Protein AF-A0A937PZH9-F1 (afdb_monomer_lite)

pLDDT: mean 89.89, std 12.6, range [55.0, 98.44]

Foldseek 3Di:
DQDDPPHHDDDQDPQLQVQLVVCCVVLVDDSVVSSLVSVCQVVVPQEDEDCDPSCCPDPRHHYDHPVVPDDPPPDPDDDD

Structure (mmCIF, N/CA/C/O backbone):
data_AF-A0A937PZH9-F1
#
_entry.id   AF-A0A937PZH9-F1
#
loop_
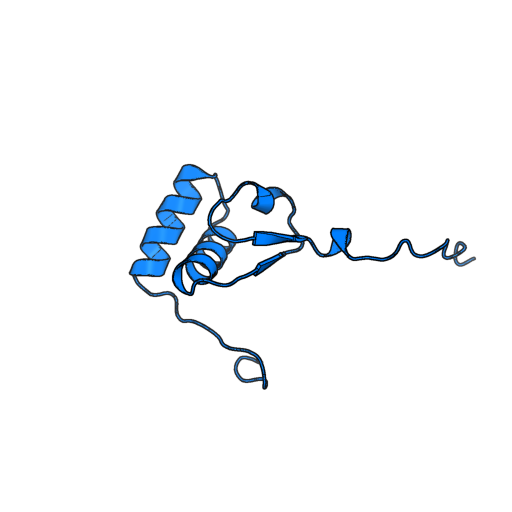_atom_site.group_PDB
_atom_site.id
_atom_site.type_symbol
_atom_site.label_atom_id
_atom_site.label_alt_id
_atom_site.label_comp_id
_atom_site.label_asym_id
_atom_site.label_entity_id
_atom_site.label_seq_id
_atom_site.pdbx_PDB_ins_code
_atom_site.Cartn_x
_atom_site.Cartn_y
_atom_site.Cartn_z
_atom_site.occupancy
_atom_site.B_iso_or_equiv
_atom_site.auth_seq_id
_atom_site.auth_comp_id
_atom_site.auth_asym_id
_atom_site.auth_atom_id
_atom_site.pdbx_PDB_model_num
ATOM 1 N N . MET A 1 1 ? 14.474 -11.843 12.431 1.00 59.09 1 MET A N 1
ATOM 2 C CA . MET A 1 1 ? 13.204 -11.093 12.289 1.00 59.09 1 MET A CA 1
ATOM 3 C C . MET A 1 1 ? 12.608 -11.176 10.887 1.00 59.09 1 MET A C 1
ATOM 5 O O . MET A 1 1 ? 11.404 -11.321 10.804 1.00 59.09 1 MET A O 1
ATOM 9 N N . LEU A 1 2 ? 13.392 -11.142 9.802 1.00 64.88 2 LEU A N 1
ATOM 10 C CA . LEU A 1 2 ? 12.848 -11.184 8.428 1.00 64.88 2 LEU A CA 1
ATOM 11 C C . LEU A 1 2 ? 12.430 -12.587 7.933 1.00 64.88 2 LEU A C 1
ATOM 13 O O . LEU A 1 2 ? 11.863 -12.707 6.857 1.00 64.88 2 LEU A O 1
ATOM 17 N N . SER A 1 3 ? 12.695 -13.642 8.709 1.00 74.75 3 SER A N 1
ATOM 18 C CA . SER A 1 3 ? 12.455 -15.047 8.321 1.00 74.75 3 SER A CA 1
ATOM 19 C C . SER A 1 3 ? 11.612 -15.809 9.349 1.00 74.75 3 SER A C 1
ATOM 21 O O . SER A 1 3 ? 11.744 -17.021 9.496 1.00 74.75 3 SER A O 1
ATOM 23 N N . SER A 1 4 ? 10.800 -15.097 10.136 1.00 89.81 4 SER A N 1
ATOM 24 C CA . SER A 1 4 ? 9.862 -15.736 11.061 1.00 89.81 4 SER A CA 1
ATOM 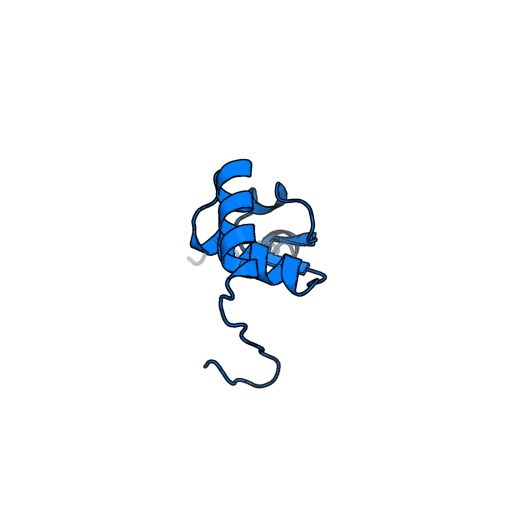25 C C . SER A 1 4 ? 8.795 -16.506 10.288 1.00 89.81 4 SER A C 1
ATOM 27 O O . SER A 1 4 ? 8.336 -16.057 9.239 1.00 89.81 4 SER A O 1
ATOM 29 N N . ASN A 1 5 ? 8.370 -17.645 10.829 1.00 90.12 5 ASN A N 1
ATOM 30 C CA . ASN A 1 5 ? 7.353 -18.465 10.185 1.00 90.12 5 ASN A CA 1
ATOM 31 C C . ASN A 1 5 ? 6.036 -17.679 10.029 1.00 90.12 5 ASN A C 1
ATOM 33 O O . ASN A 1 5 ? 5.625 -16.979 10.953 1.00 90.12 5 ASN A O 1
ATOM 37 N N . GLY A 1 6 ? 5.397 -17.776 8.861 1.00 90.00 6 GLY A N 1
ATOM 38 C CA . GLY A 1 6 ? 4.178 -17.020 8.540 1.00 90.00 6 GLY A CA 1
ATOM 39 C C . GLY A 1 6 ? 4.394 -15.567 8.091 1.00 90.00 6 GLY A C 1
ATOM 40 O O . GLY A 1 6 ? 3.413 -14.872 7.844 1.00 90.00 6 GLY A O 1
ATOM 41 N N . LEU A 1 7 ? 5.644 -15.106 7.947 1.00 91.19 7 LEU A N 1
ATOM 42 C CA . LEU A 1 7 ? 5.972 -13.798 7.376 1.00 91.19 7 LEU A CA 1
ATOM 43 C C . LEU A 1 7 ? 6.703 -13.966 6.040 1.00 91.19 7 LEU A C 1
ATOM 45 O O . LEU A 1 7 ? 7.655 -14.737 5.939 1.00 91.19 7 LEU A O 1
ATOM 49 N N . VAL A 1 8 ? 6.286 -13.204 5.030 1.00 91.25 8 VAL A N 1
ATOM 50 C CA . VAL A 1 8 ? 6.972 -13.113 3.736 1.00 91.25 8 VAL A CA 1
ATOM 51 C C . VAL A 1 8 ? 7.358 -11.663 3.495 1.00 91.25 8 VAL A C 1
ATOM 53 O O . VAL A 1 8 ? 6.534 -10.760 3.638 1.00 91.25 8 VAL A O 1
ATOM 56 N N . THR A 1 9 ? 8.612 -11.443 3.119 1.00 92.56 9 THR A N 1
ATOM 57 C CA . THR A 1 9 ? 9.124 -10.133 2.720 1.00 92.56 9 THR A CA 1
ATOM 58 C C . THR A 1 9 ? 9.282 -10.085 1.210 1.00 92.56 9 THR A C 1
ATOM 60 O O . THR A 1 9 ? 9.764 -11.042 0.606 1.00 92.56 9 THR A O 1
ATOM 63 N N . TYR A 1 10 ? 8.911 -8.959 0.609 1.00 93.12 10 TYR A N 1
ATOM 64 C CA . TYR A 1 10 ? 9.064 -8.728 -0.822 1.00 93.12 10 TYR A CA 1
ATOM 65 C C . TYR A 1 10 ? 10.103 -7.641 -1.069 1.00 93.12 10 TYR A C 1
ATOM 67 O O . TYR A 1 10 ? 10.069 -6.588 -0.430 1.00 93.12 10 TYR A O 1
ATOM 75 N N . GLU A 1 11 ? 10.996 -7.900 -2.018 1.00 94.44 11 GLU A N 1
ATOM 76 C CA . GLU A 1 11 ? 11.939 -6.906 -2.523 1.00 94.44 11 GLU A CA 1
ATOM 77 C C . GLU A 1 11 ? 11.212 -5.788 -3.276 1.00 94.44 11 GLU A C 1
ATOM 79 O O . GLU A 1 11 ? 10.176 -6.000 -3.916 1.00 94.44 11 GLU A O 1
ATOM 84 N N . ILE A 1 12 ? 11.783 -4.586 -3.246 1.00 96.50 12 ILE A N 1
ATOM 85 C CA . ILE A 1 12 ? 11.242 -3.442 -3.981 1.00 96.50 12 ILE A CA 1
ATOM 86 C C . ILE A 1 12 ? 11.702 -3.543 -5.438 1.00 96.50 12 ILE A C 1
ATOM 88 O O . ILE A 1 12 ? 12.768 -3.063 -5.817 1.00 96.50 12 ILE A O 1
ATOM 92 N N . SER A 1 13 ? 10.884 -4.178 -6.275 1.00 98.06 13 SER A N 1
ATOM 93 C CA . SER A 1 13 ? 11.143 -4.272 -7.713 1.00 98.06 13 SER A CA 1
ATOM 94 C C . SER A 1 13 ? 10.959 -2.926 -8.430 1.00 98.06 13 SER A C 1
ATOM 96 O O . SER A 1 13 ? 10.363 -1.979 -7.903 1.00 98.06 13 SER A O 1
ATOM 98 N N . HIS A 1 14 ? 11.417 -2.846 -9.684 1.00 98.31 14 HIS A N 1
ATOM 99 C CA . HIS A 1 14 ? 11.172 -1.679 -10.537 1.00 98.31 14 HIS A CA 1
ATOM 100 C C . HIS A 1 14 ? 9.669 -1.398 -10.705 1.00 98.31 14 HIS A C 1
ATOM 102 O O . HIS A 1 14 ? 9.233 -0.262 -10.538 1.00 98.31 14 HIS A O 1
ATOM 108 N N . ALA A 1 15 ? 8.861 -2.440 -10.927 1.00 98.06 15 ALA A N 1
ATOM 109 C CA . ALA A 1 15 ? 7.409 -2.312 -11.062 1.00 98.06 15 ALA A CA 1
ATOM 110 C C . ALA A 1 15 ? 6.738 -1.803 -9.772 1.00 98.06 15 ALA A C 1
ATOM 112 O O . ALA A 1 15 ? 5.806 -0.998 -9.828 1.00 98.06 15 ALA A O 1
ATOM 113 N N . ILE A 1 16 ? 7.219 -2.238 -8.599 1.00 98.31 16 ILE A N 1
ATOM 114 C CA . ILE A 1 16 ? 6.750 -1.716 -7.306 1.00 98.31 16 ILE A CA 1
ATOM 115 C C . ILE A 1 16 ? 7.151 -0.245 -7.160 1.00 98.31 16 ILE A C 1
ATOM 117 O O . ILE A 1 16 ? 6.325 0.572 -6.760 1.00 98.31 16 ILE A O 1
ATOM 121 N N . SER A 1 17 ? 8.382 0.107 -7.532 1.00 98.31 17 SER A N 1
ATOM 122 C CA . SER A 1 17 ? 8.907 1.476 -7.448 1.00 98.31 17 SER A CA 1
ATOM 123 C C . SER A 1 17 ? 8.118 2.452 -8.323 1.00 98.31 17 SER A C 1
ATOM 125 O O . SER A 1 17 ? 7.715 3.519 -7.859 1.00 98.31 17 SER A O 1
ATOM 127 N N . GLU A 1 18 ? 7.838 2.073 -9.570 1.00 98.44 18 GLU A N 1
ATOM 128 C CA . GLU A 1 18 ? 7.032 2.866 -10.499 1.00 98.44 18 GLU A CA 1
ATOM 129 C C . GLU A 1 18 ? 5.608 3.065 -9.961 1.00 98.44 18 GLU A C 1
ATOM 131 O O . GLU A 1 18 ? 5.104 4.189 -9.876 1.00 98.44 18 GLU A O 1
ATOM 136 N N . ARG A 1 19 ? 4.969 1.983 -9.502 1.00 97.06 19 ARG A N 1
ATOM 137 C CA . ARG A 1 19 ? 3.617 2.053 -8.939 1.00 97.06 19 ARG A CA 1
ATOM 138 C C . ARG A 1 19 ? 3.567 2.878 -7.652 1.00 97.06 19 ARG A C 1
ATOM 140 O O . ARG A 1 19 ? 2.611 3.627 -7.453 1.00 97.06 19 ARG A O 1
ATOM 147 N N . ALA A 1 20 ? 4.596 2.799 -6.811 1.00 98.19 20 ALA A N 1
ATOM 148 C CA . ALA A 1 20 ? 4.729 3.625 -5.616 1.00 98.19 20 ALA A CA 1
ATOM 149 C C . ALA A 1 20 ? 4.839 5.112 -5.977 1.00 98.19 20 ALA A C 1
ATOM 151 O O . ALA A 1 20 ? 4.148 5.938 -5.380 1.00 98.19 20 ALA A O 1
ATOM 152 N N . ALA A 1 21 ? 5.637 5.462 -6.990 1.00 98.25 21 ALA A N 1
ATOM 153 C CA . ALA A 1 21 ? 5.752 6.838 -7.469 1.00 98.25 21 ALA A CA 1
ATOM 154 C C . ALA A 1 21 ? 4.397 7.391 -7.949 1.00 98.25 21 ALA A C 1
ATOM 156 O O . ALA A 1 21 ? 4.016 8.500 -7.566 1.00 98.25 21 ALA A O 1
ATOM 157 N N . LEU A 1 22 ? 3.627 6.595 -8.702 1.00 97.25 22 LEU A N 1
ATOM 158 C CA . LEU A 1 22 ? 2.281 6.963 -9.157 1.00 97.25 22 LEU A CA 1
ATOM 159 C C . LEU A 1 22 ? 1.301 7.152 -7.990 1.00 97.25 22 LEU A C 1
ATOM 161 O O . LEU A 1 22 ? 0.584 8.153 -7.940 1.00 97.25 22 LEU A O 1
ATOM 165 N N . LEU A 1 23 ? 1.276 6.221 -7.029 1.00 96.38 23 LEU A N 1
ATOM 166 C CA . LEU A 1 23 ? 0.425 6.325 -5.837 1.00 96.38 23 LEU A CA 1
ATOM 167 C C . LEU A 1 23 ? 0.777 7.560 -5.004 1.00 96.38 23 LEU A C 1
ATOM 169 O O . LEU A 1 23 ? -0.119 8.293 -4.579 1.00 96.38 23 LEU A O 1
ATOM 173 N N . ARG A 1 24 ? 2.073 7.821 -4.814 1.00 97.12 24 ARG A N 1
ATOM 174 C CA . ARG A 1 24 ? 2.578 9.003 -4.116 1.00 97.12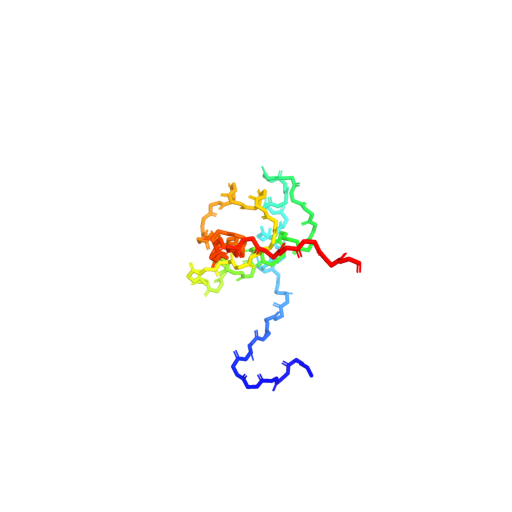 24 ARG A CA 1
ATOM 175 C C . ARG A 1 24 ? 2.134 10.290 -4.800 1.00 97.12 24 ARG A C 1
ATOM 177 O O . ARG A 1 24 ? 1.587 11.155 -4.124 1.00 97.12 24 ARG A O 1
ATOM 184 N N . ALA A 1 25 ? 2.325 10.402 -6.114 1.00 97.50 25 ALA A N 1
ATOM 185 C CA . ALA A 1 25 ? 1.929 11.582 -6.880 1.00 97.50 25 ALA A CA 1
ATOM 186 C C . ALA A 1 25 ? 0.410 11.813 -6.838 1.00 97.50 25 ALA A C 1
ATOM 188 O O . ALA A 1 25 ? -0.041 12.935 -6.628 1.00 97.50 25 ALA A O 1
ATOM 189 N N . LYS A 1 26 ? -0.383 10.745 -6.979 1.00 95.75 26 LYS A N 1
ATOM 190 C CA . LYS A 1 26 ? -1.848 10.825 -7.023 1.00 95.75 26 LYS A CA 1
ATOM 191 C C . LYS A 1 26 ? -2.488 11.139 -5.670 1.00 95.75 26 LYS A C 1
ATOM 193 O O . LYS A 1 26 ? -3.506 11.821 -5.623 1.00 95.75 26 LYS A O 1
ATOM 198 N N . HIS A 1 27 ? -1.943 10.598 -4.581 1.00 94.50 27 HIS A N 1
ATOM 199 C CA . HIS A 1 27 ? -2.586 10.637 -3.262 1.00 94.50 27 HIS A CA 1
ATOM 200 C C . HIS A 1 27 ? -1.813 11.445 -2.208 1.00 94.50 27 HIS A C 1
ATOM 202 O O . HIS A 1 27 ? -2.288 11.550 -1.072 1.00 94.50 27 HIS A O 1
ATOM 208 N N . GLY A 1 28 ? -0.651 12.006 -2.560 1.00 95.12 28 GLY A N 1
ATOM 209 C CA . GLY A 1 28 ? 0.202 12.771 -1.647 1.00 95.12 28 GLY A CA 1
ATOM 210 C C . GLY A 1 28 ? 0.761 11.928 -0.498 1.00 95.12 28 GLY A C 1
ATOM 211 O O . GLY A 1 28 ? 0.851 12.410 0.626 1.00 95.12 28 GLY A O 1
ATOM 212 N N . LEU A 1 29 ? 1.050 10.646 -0.746 1.00 96.12 29 LEU A N 1
ATOM 213 C CA . LEU A 1 29 ? 1.523 9.716 0.288 1.00 96.12 29 LEU A CA 1
ATOM 214 C C . LEU A 1 29 ? 2.988 9.977 0.657 1.00 96.12 29 LEU A C 1
ATOM 216 O O . LEU A 1 29 ? 3.778 10.452 -0.163 1.00 96.12 29 LEU A O 1
ATOM 220 N N . LYS A 1 30 ? 3.392 9.589 1.869 1.00 96.56 30 LYS A N 1
ATOM 221 C CA . LYS A 1 30 ? 4.820 9.478 2.186 1.00 96.56 30 LYS A CA 1
ATOM 222 C C . LYS A 1 30 ? 5.418 8.312 1.395 1.00 96.56 30 LYS A C 1
ATOM 224 O O . LYS A 1 30 ? 4.726 7.357 1.046 1.00 96.56 30 LYS A O 1
ATOM 229 N N . THR A 1 31 ? 6.713 8.393 1.095 1.00 96.88 31 THR A N 1
ATOM 230 C CA . THR A 1 31 ? 7.406 7.380 0.281 1.00 96.88 31 THR A CA 1
ATOM 231 C C . THR A 1 31 ? 7.272 5.957 0.847 1.00 96.88 31 THR A C 1
ATOM 233 O O . THR A 1 31 ? 6.940 5.072 0.060 1.00 96.88 31 THR A O 1
ATOM 236 N N . PRO A 1 32 ? 7.439 5.707 2.165 1.00 96.50 32 PRO A N 1
ATOM 237 C CA . PRO A 1 32 ? 7.269 4.362 2.722 1.00 96.50 32 PRO A CA 1
ATOM 238 C C . PRO A 1 32 ? 5.856 3.796 2.522 1.00 96.50 32 PRO A C 1
ATOM 240 O O . PRO A 1 32 ? 5.723 2.673 2.040 1.00 96.50 32 PRO A O 1
ATOM 243 N N . ASP A 1 33 ? 4.810 4.585 2.793 1.00 96.75 33 ASP A N 1
ATOM 244 C CA . ASP A 1 33 ? 3.412 4.148 2.636 1.00 96.75 33 ASP A CA 1
ATOM 245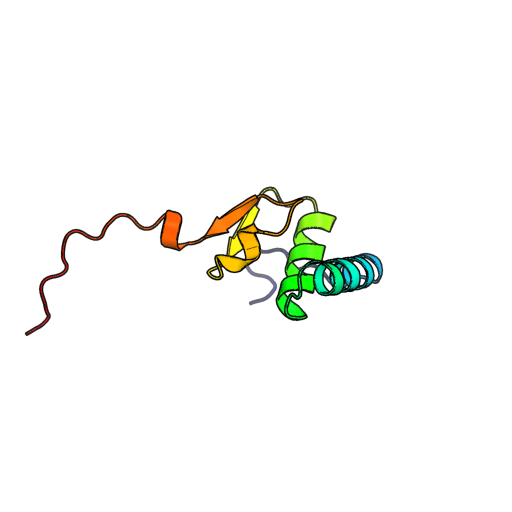 C C . ASP A 1 33 ? 3.092 3.824 1.175 1.00 96.75 33 ASP A C 1
ATOM 247 O O . ASP A 1 33 ? 2.431 2.831 0.870 1.00 96.75 33 ASP A O 1
ATOM 251 N N . ALA A 1 34 ? 3.596 4.646 0.250 1.00 97.69 34 ALA A N 1
ATOM 252 C CA . ALA A 1 34 ? 3.418 4.428 -1.178 1.00 97.69 34 ALA A CA 1
ATOM 253 C C . ALA A 1 34 ? 4.077 3.124 -1.649 1.00 97.69 34 ALA A C 1
ATOM 255 O O . ALA A 1 34 ? 3.478 2.403 -2.446 1.00 97.69 34 ALA A O 1
ATOM 256 N N . ILE A 1 35 ? 5.276 2.806 -1.144 1.00 98.19 35 ILE A N 1
ATOM 257 C CA . ILE A 1 35 ? 5.968 1.542 -1.433 1.00 98.19 35 ILE A CA 1
ATOM 258 C C . ILE A 1 35 ? 5.172 0.367 -0.868 1.00 98.19 35 ILE A C 1
ATOM 260 O O . ILE A 1 35 ? 4.877 -0.568 -1.605 1.00 98.19 35 ILE A O 1
ATOM 264 N N . GLN A 1 36 ? 4.759 0.422 0.400 1.00 96.88 36 GLN A N 1
ATOM 265 C CA . GLN A 1 36 ? 4.010 -0.669 1.029 1.00 96.88 36 GLN A CA 1
ATOM 266 C C . GLN A 1 36 ? 2.665 -0.932 0.330 1.00 96.88 36 GLN A C 1
ATOM 268 O O . GLN A 1 36 ? 2.321 -2.085 0.067 1.00 96.88 36 GLN A O 1
ATOM 273 N N . LEU A 1 37 ? 1.928 0.119 -0.044 1.00 97.44 37 LEU A N 1
ATOM 274 C CA . LEU A 1 37 ? 0.682 -0.003 -0.810 1.00 97.44 37 LEU A CA 1
ATOM 275 C C . LEU A 1 37 ? 0.921 -0.503 -2.240 1.00 97.44 37 LEU A C 1
ATOM 277 O O . LEU A 1 37 ? 0.132 -1.295 -2.762 1.00 97.44 37 LEU A O 1
ATOM 281 N N . ALA A 1 38 ? 2.006 -0.075 -2.890 1.00 97.62 38 ALA A N 1
ATOM 282 C CA . ALA A 1 38 ? 2.386 -0.602 -4.195 1.00 97.62 38 ALA A CA 1
ATOM 283 C C . ALA A 1 38 ? 2.696 -2.100 -4.116 1.00 97.62 38 ALA A C 1
ATOM 285 O O . ALA A 1 38 ? 2.167 -2.854 -4.928 1.00 97.62 38 ALA A O 1
ATOM 286 N N . THR A 1 39 ? 3.456 -2.542 -3.112 1.00 97.56 39 THR A N 1
ATOM 287 C CA . THR A 1 39 ? 3.739 -3.960 -2.859 1.00 97.56 39 THR A CA 1
ATOM 288 C C . THR A 1 39 ? 2.450 -4.744 -2.618 1.00 97.56 39 THR A C 1
ATOM 290 O O . THR A 1 39 ? 2.205 -5.740 -3.298 1.00 97.56 39 THR A O 1
ATOM 293 N N . ALA A 1 40 ? 1.580 -4.270 -1.721 1.00 97.00 40 ALA A N 1
ATOM 294 C CA . ALA A 1 40 ? 0.313 -4.932 -1.414 1.00 97.00 40 ALA A CA 1
ATOM 295 C C . ALA A 1 40 ? -0.585 -5.069 -2.653 1.00 97.00 40 ALA A C 1
ATOM 297 O O . ALA A 1 40 ? -1.105 -6.147 -2.932 1.00 97.00 40 ALA A O 1
ATOM 298 N N . THR A 1 41 ? -0.722 -4.001 -3.444 1.00 95.50 41 THR A N 1
ATOM 299 C CA . THR A 1 41 ? -1.537 -4.040 -4.668 1.00 95.50 41 THR A CA 1
ATOM 300 C C . THR A 1 41 ? -0.891 -4.857 -5.791 1.00 95.50 41 THR A C 1
ATOM 302 O O . THR A 1 41 ? -1.611 -5.496 -6.554 1.00 95.50 41 THR A O 1
ATOM 305 N N . HIS A 1 42 ? 0.442 -4.879 -5.896 1.00 96.06 42 HIS A N 1
ATOM 306 C CA . HIS A 1 42 ? 1.171 -5.687 -6.879 1.00 96.06 42 HIS A CA 1
ATOM 307 C C . HIS A 1 42 ? 1.008 -7.188 -6.608 1.00 96.06 42 HIS A C 1
ATOM 309 O O . HIS A 1 42 ? 0.702 -7.950 -7.523 1.00 96.06 42 HIS A O 1
ATOM 315 N N . HIS A 1 43 ? 1.122 -7.595 -5.342 1.00 95.12 43 HIS A N 1
ATOM 316 C CA . HIS A 1 43 ? 0.943 -8.982 -4.907 1.00 95.12 43 HIS A CA 1
ATOM 317 C C . HIS A 1 43 ? -0.518 -9.365 -4.631 1.00 95.12 43 HIS A C 1
ATOM 319 O O . HIS A 1 43 ? -0.772 -10.472 -4.168 1.00 95.12 43 HIS A O 1
ATOM 325 N N . LYS A 1 44 ? -1.479 -8.482 -4.950 1.00 93.94 44 LYS A N 1
ATOM 326 C CA . LYS A 1 44 ? -2.925 -8.703 -4.775 1.00 93.94 44 LYS A CA 1
ATOM 327 C C . LYS A 1 44 ? -3.299 -9.123 -3.350 1.00 93.94 44 LYS A C 1
ATOM 329 O O . LYS A 1 44 ? -4.115 -10.018 -3.165 1.00 93.94 44 LYS A O 1
ATOM 334 N N . ALA A 1 45 ? -2.692 -8.483 -2.355 1.00 96.44 45 ALA A N 1
ATOM 335 C CA . ALA A 1 45 ? -3.077 -8.692 -0.969 1.00 96.44 45 ALA A CA 1
ATOM 336 C C . ALA A 1 45 ? -4.572 -8.393 -0.792 1.00 96.44 45 ALA A C 1
ATOM 338 O O . ALA A 1 45 ? -5.064 -7.370 -1.274 1.00 96.44 45 ALA A O 1
ATOM 339 N N . ASP A 1 46 ? -5.278 -9.261 -0.070 1.00 95.81 46 ASP A N 1
ATOM 340 C CA . ASP A 1 46 ? -6.692 -9.043 0.242 1.00 95.81 46 ASP A CA 1
ATOM 341 C C . ASP A 1 46 ? -6.877 -7.813 1.139 1.00 95.81 46 ASP A C 1
ATOM 343 O O . ASP A 1 46 ? -7.822 -7.037 0.971 1.00 95.81 46 ASP A O 1
ATOM 347 N N . TYR A 1 47 ? -5.936 -7.613 2.070 1.00 96.81 47 TYR A N 1
ATOM 348 C CA . TYR A 1 47 ? -5.994 -6.583 3.098 1.00 96.81 47 TYR A CA 1
ATOM 349 C C . TYR A 1 47 ? -4.671 -5.834 3.258 1.00 96.81 47 TYR A C 1
ATOM 351 O O . TYR A 1 47 ? -3.589 -6.401 3.115 1.00 96.81 47 TYR A O 1
ATOM 359 N N . PHE A 1 48 ? -4.774 -4.560 3.632 1.00 97.00 48 PHE A N 1
ATOM 360 C CA . PHE A 1 48 ? -3.666 -3.723 4.078 1.00 97.00 48 PHE A CA 1
ATOM 361 C C . PHE A 1 48 ? -3.940 -3.258 5.510 1.00 97.00 48 PHE A C 1
ATOM 363 O O . PHE A 1 48 ? -4.802 -2.406 5.726 1.00 97.00 48 PHE A O 1
ATOM 370 N N . LEU A 1 49 ? -3.242 -3.839 6.486 1.00 96.12 49 LEU A N 1
ATOM 371 C CA . LEU A 1 49 ? -3.378 -3.485 7.900 1.00 96.12 49 LEU A CA 1
ATOM 372 C C . LEU A 1 49 ? -2.494 -2.277 8.232 1.00 96.12 49 LEU A C 1
ATOM 374 O O . LEU A 1 49 ? -1.300 -2.289 7.940 1.00 96.12 49 LEU A O 1
ATOM 378 N N . THR A 1 50 ? -3.065 -1.247 8.851 1.00 95.44 50 THR A N 1
ATOM 379 C CA . THR A 1 50 ? -2.336 -0.033 9.242 1.00 95.44 50 THR A CA 1
ATOM 380 C C . THR A 1 50 ? -2.945 0.621 10.479 1.00 95.44 50 THR A C 1
ATOM 382 O O . THR A 1 50 ? -4.100 0.381 10.816 1.00 95.44 50 THR A O 1
ATOM 385 N N . ASN A 1 51 ? -2.178 1.493 11.128 1.00 95.69 51 ASN A N 1
ATOM 386 C CA . ASN A 1 51 ? -2.682 2.398 12.163 1.00 95.69 51 ASN A CA 1
ATOM 387 C C . ASN A 1 51 ? -2.987 3.800 11.611 1.00 95.69 51 ASN A C 1
ATOM 389 O O . ASN A 1 51 ? -3.471 4.649 12.349 1.00 95.69 51 ASN A O 1
ATOM 393 N N . ASP A 1 52 ? -2.703 4.065 10.331 1.00 95.00 52 ASP A N 1
ATOM 394 C CA . ASP A 1 52 ? -3.002 5.352 9.701 1.00 95.00 52 ASP A CA 1
ATOM 395 C C . ASP A 1 52 ? -4.331 5.291 8.918 1.00 95.00 52 ASP A C 1
ATOM 397 O O . ASP A 1 52 ? -4.371 4.768 7.793 1.00 95.00 52 ASP A O 1
ATOM 401 N N . PRO A 1 53 ? -5.434 5.849 9.453 1.00 94.81 53 PRO A N 1
ATOM 402 C CA . PRO A 1 53 ? -6.724 5.846 8.772 1.00 94.81 53 PRO A CA 1
ATOM 403 C C . PRO A 1 53 ? -6.740 6.680 7.486 1.00 94.81 53 PRO A C 1
ATOM 405 O O . PRO A 1 53 ? -7.603 6.453 6.632 1.00 94.81 53 PRO A O 1
ATOM 408 N N . ALA A 1 54 ? -5.784 7.594 7.281 1.00 94.25 54 ALA A N 1
ATOM 409 C CA . ALA A 1 54 ? -5.712 8.404 6.068 1.00 94.25 54 ALA A CA 1
ATOM 410 C C . ALA A 1 54 ? -5.445 7.562 4.809 1.00 94.25 54 ALA A C 1
ATOM 412 O O . ALA A 1 54 ? -5.738 8.012 3.696 1.00 94.25 54 ALA A O 1
ATOM 413 N N . LEU A 1 55 ? -4.931 6.333 4.955 1.00 95.62 55 LEU A N 1
ATOM 414 C CA . LEU A 1 55 ? -4.667 5.424 3.837 1.00 95.62 55 LEU A CA 1
ATOM 415 C C . LEU A 1 55 ? -5.935 4.780 3.255 1.00 95.62 55 LEU A C 1
ATOM 417 O O . LEU A 1 55 ? -5.894 4.318 2.114 1.00 95.62 55 LEU A O 1
ATOM 421 N N . LYS A 1 56 ? -7.089 4.847 3.943 1.00 94.94 56 LYS A N 1
ATOM 422 C CA . LYS A 1 56 ? -8.391 4.370 3.423 1.00 94.94 56 LYS A CA 1
ATOM 423 C C . LYS A 1 56 ? -8.796 5.026 2.089 1.00 94.94 56 LYS A C 1
ATOM 425 O O . LYS A 1 56 ? -9.614 4.476 1.356 1.00 94.94 56 LYS A O 1
ATOM 430 N N . LYS A 1 57 ? -8.214 6.181 1.734 1.00 92.94 57 LYS A N 1
ATOM 431 C CA . LYS A 1 57 ? -8.450 6.876 0.451 1.00 92.94 57 LYS A CA 1
ATOM 432 C C . LYS A 1 57 ? -7.864 6.157 -0.775 1.00 92.94 57 LYS A C 1
ATOM 434 O O . LYS A 1 57 ? -8.220 6.494 -1.907 1.00 92.94 57 LYS A O 1
ATOM 439 N N . VAL A 1 58 ? -6.930 5.225 -0.577 1.00 91.75 58 VAL A N 1
ATOM 440 C CA . VAL A 1 58 ? -6.242 4.518 -1.664 1.00 91.75 58 VAL A CA 1
ATOM 441 C C . VAL A 1 58 ? -7.103 3.350 -2.138 1.00 91.75 58 VAL A C 1
ATOM 443 O O . VAL A 1 58 ? -7.517 2.503 -1.355 1.00 91.75 58 VAL A O 1
ATOM 446 N N . LYS A 1 59 ? -7.383 3.302 -3.443 1.00 87.75 59 LYS A N 1
ATOM 447 C CA . LYS A 1 59 ? -8.181 2.235 -4.065 1.00 87.75 59 LYS A CA 1
ATOM 448 C C . LYS A 1 59 ? -7.277 1.094 -4.542 1.00 87.75 59 LYS A C 1
ATOM 450 O O . LYS A 1 59 ? -6.158 1.342 -4.981 1.00 87.75 59 LYS A O 1
ATOM 455 N N . GLY A 1 60 ? -7.797 -0.133 -4.538 1.00 87.25 60 GLY A N 1
ATOM 456 C CA . GLY A 1 60 ? -7.116 -1.320 -5.080 1.00 87.25 60 GLY A CA 1
ATOM 457 C C . GLY A 1 60 ? -6.659 -2.344 -4.039 1.00 87.25 60 GLY A C 1
ATOM 458 O O . GLY A 1 60 ? -6.216 -3.416 -4.430 1.00 87.25 60 GLY A O 1
ATOM 459 N N . VAL A 1 61 ? -6.795 -2.038 -2.747 1.00 94.50 61 VAL A N 1
ATOM 460 C CA . VAL A 1 61 ? -6.627 -2.976 -1.626 1.00 94.50 61 VAL A CA 1
ATOM 461 C C . VAL A 1 61 ? -7.581 -2.571 -0.502 1.00 94.50 61 VAL A C 1
ATOM 463 O O . VAL A 1 61 ? -7.859 -1.381 -0.333 1.00 94.50 61 VAL A O 1
ATOM 466 N N . LYS A 1 62 ? -8.121 -3.533 0.254 1.00 95.94 62 LYS A N 1
ATOM 467 C CA . LYS A 1 62 ? -8.993 -3.227 1.393 1.00 95.94 62 LYS A CA 1
ATOM 468 C C . LYS A 1 62 ? -8.145 -2.836 2.601 1.00 95.94 62 LYS A C 1
ATOM 470 O O . LYS A 1 62 ? -7.417 -3.657 3.146 1.00 95.94 62 LYS A O 1
ATOM 475 N N . VAL A 1 63 ? -8.240 -1.582 3.028 1.00 96.62 63 VAL A N 1
ATOM 476 C CA . VAL A 1 63 ? -7.498 -1.086 4.196 1.00 96.62 63 VAL A CA 1
ATOM 477 C C . VAL A 1 63 ? -8.251 -1.433 5.479 1.00 96.62 63 VAL A C 1
ATOM 479 O O . VAL A 1 63 ? -9.435 -1.120 5.599 1.00 96.62 63 VAL A O 1
ATOM 482 N N . LEU A 1 64 ? -7.556 -2.061 6.426 1.00 96.88 64 LEU A N 1
ATOM 483 C CA . LEU A 1 64 ? -8.030 -2.321 7.783 1.00 96.88 64 LEU A CA 1
ATOM 484 C C . LEU A 1 64 ? -7.274 -1.406 8.744 1.00 96.88 64 LEU A C 1
ATOM 486 O O . LEU A 1 64 ? -6.043 -1.368 8.704 1.00 96.88 64 LEU A O 1
ATOM 490 N N . VAL A 1 65 ? -8.000 -0.683 9.596 1.00 96.06 65 VAL A N 1
ATOM 491 C CA . VAL A 1 65 ? -7.394 0.114 10.668 1.00 96.06 65 VAL A CA 1
ATOM 492 C C . VAL A 1 65 ? -7.571 -0.625 11.978 1.00 96.06 65 VAL A C 1
ATOM 494 O O . VAL A 1 65 ? -8.674 -1.074 12.270 1.00 96.06 65 VAL A O 1
ATOM 497 N N . LEU A 1 66 ? -6.489 -0.775 12.742 1.00 94.19 66 LEU A N 1
ATOM 498 C CA . LEU A 1 66 ? -6.489 -1.592 13.957 1.00 94.19 66 LEU A CA 1
ATOM 499 C C . LEU A 1 66 ? -7.567 -1.154 14.961 1.00 94.19 66 LEU A C 1
ATOM 501 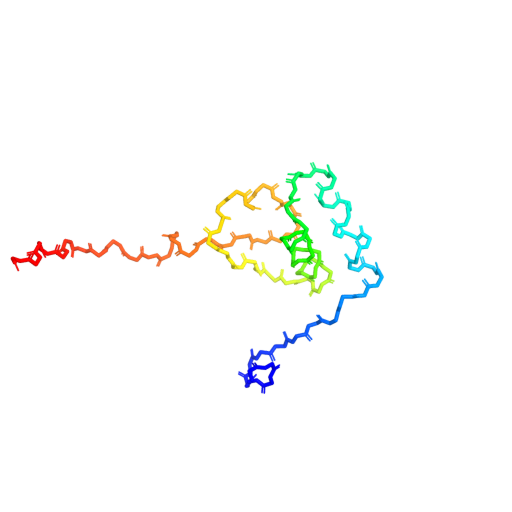O O . LEU A 1 66 ? -8.279 -2.004 15.493 1.00 94.19 66 LEU A O 1
ATOM 505 N N . ASP A 1 67 ? -7.743 0.157 15.136 1.00 92.25 67 ASP A N 1
ATOM 506 C CA . ASP A 1 67 ? -8.742 0.744 16.037 1.00 92.25 67 ASP A CA 1
ATOM 507 C C . ASP A 1 67 ? -10.187 0.358 15.684 1.00 92.25 67 ASP A C 1
ATOM 509 O O . ASP A 1 67 ? -11.028 0.292 16.576 1.00 92.25 67 ASP A O 1
ATOM 513 N N . ASP A 1 68 ? -10.482 0.024 14.419 1.00 91.75 68 ASP A N 1
ATOM 514 C CA . ASP A 1 68 ? -11.820 -0.427 14.001 1.00 91.75 68 ASP A CA 1
ATOM 515 C C . ASP A 1 68 ? -12.183 -1.811 14.593 1.00 91.75 68 ASP A C 1
ATOM 517 O O . ASP A 1 68 ? -13.337 -2.237 14.519 1.00 91.75 68 ASP A O 1
ATOM 521 N N . TYR A 1 69 ? -11.201 -2.533 15.144 1.00 90.44 69 TYR A N 1
ATOM 522 C CA . TYR A 1 69 ? -11.328 -3.903 15.652 1.00 90.44 69 TYR A CA 1
ATOM 523 C C . TYR A 1 69 ? -11.044 -4.030 17.150 1.00 90.44 69 TYR A C 1
ATOM 525 O O . TYR A 1 69 ? -11.086 -5.138 17.693 1.00 90.44 69 TYR A O 1
ATOM 533 N N . LEU A 1 70 ? -10.761 -2.922 17.832 1.00 88.06 70 LEU A N 1
ATOM 534 C CA . LEU A 1 70 ? -10.675 -2.922 19.283 1.00 88.06 70 LEU A CA 1
ATOM 535 C C . LEU A 1 70 ? -12.097 -3.005 19.845 1.00 88.06 70 LEU A C 1
ATOM 537 O O . LEU A 1 70 ? -12.960 -2.187 19.530 1.00 88.06 70 LEU A O 1
ATOM 541 N N . LEU A 1 71 ? -12.358 -4.008 20.684 1.00 81.81 71 LEU A N 1
ATOM 542 C CA . LEU A 1 71 ? -13.562 -3.998 21.508 1.00 81.81 71 LEU A CA 1
ATOM 543 C C . LEU A 1 71 ? -13.483 -2.769 22.410 1.00 81.81 71 LEU A C 1
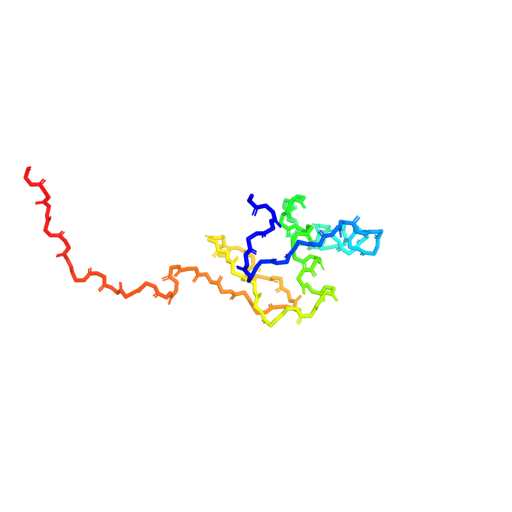ATOM 545 O O . LEU A 1 71 ? -12.406 -2.477 22.933 1.00 81.81 71 LEU A O 1
ATOM 549 N N . ALA A 1 72 ? -14.605 -2.070 22.605 1.00 66.81 72 ALA A N 1
ATOM 550 C CA . ALA A 1 72 ? -14.688 -1.058 23.645 1.00 66.81 72 ALA A CA 1
ATOM 551 C C . ALA A 1 72 ? -14.245 -1.730 24.945 1.00 66.81 72 ALA A C 1
ATOM 553 O O . ALA A 1 72 ? -14.948 -2.591 25.478 1.00 66.81 72 ALA A O 1
ATOM 554 N N . THR A 1 73 ? -13.042 -1.400 25.409 1.00 60.69 73 THR A N 1
ATOM 555 C CA . THR A 1 73 ? -12.614 -1.771 26.744 1.00 60.69 73 THR A CA 1
ATOM 556 C C . THR A 1 73 ? -13.580 -1.035 27.648 1.00 60.69 73 THR A C 1
ATOM 558 O O . THR A 1 73 ? -13.470 0.181 27.806 1.00 60.69 73 THR A O 1
ATOM 561 N N . SER A 1 74 ? -14.590 -1.751 28.138 1.00 60.81 74 SER A N 1
ATOM 562 C CA . SER A 1 74 ? -15.408 -1.321 29.260 1.00 60.81 74 SER A CA 1
ATOM 563 C C . SER A 1 74 ? -14.452 -0.744 30.295 1.00 60.81 74 SER A C 1
ATOM 565 O O . SER A 1 74 ? -13.566 -1.462 30.755 1.00 60.81 74 SER A O 1
ATOM 567 N N . GLU A 1 75 ? -14.574 0.565 30.501 1.00 57.78 75 GLU A N 1
ATOM 568 C CA . GLU A 1 75 ? -13.927 1.414 31.497 1.00 57.78 75 GLU A CA 1
ATOM 569 C C . GLU A 1 75 ? -12.838 0.711 32.319 1.00 57.78 75 GLU A C 1
ATOM 571 O O . GLU A 1 75 ? -13.125 0.012 33.288 1.00 57.78 75 GLU A O 1
ATOM 576 N N . CYS A 1 76 ? -11.568 0.918 31.962 1.00 55.00 76 CYS A N 1
ATOM 577 C CA . CYS A 1 76 ? -10.502 0.725 32.939 1.00 55.00 76 CYS A CA 1
ATOM 578 C C . CYS A 1 76 ? -10.643 1.886 33.943 1.00 55.00 76 CYS A C 1
ATOM 580 O O . CYS A 1 76 ? -10.486 3.038 33.519 1.00 55.00 76 CYS A O 1
ATOM 582 N N . PRO A 1 77 ? -11.001 1.646 35.221 1.00 56.12 77 PRO A N 1
ATOM 583 C CA . PRO A 1 77 ? -11.077 2.730 36.188 1.00 56.12 77 PRO A CA 1
ATOM 584 C C . PRO A 1 77 ? -9.691 3.377 36.326 1.00 56.12 77 PRO A C 1
ATOM 586 O O . PRO A 1 77 ? -8.681 2.692 36.134 1.00 56.12 77 PRO A O 1
ATOM 589 N N . PRO A 1 78 ? -9.615 4.683 36.639 1.00 60.97 78 PRO A N 1
ATOM 590 C CA . PRO A 1 78 ? -8.336 5.355 36.807 1.00 60.97 78 PRO A CA 1
ATOM 591 C C . PRO A 1 78 ? -7.493 4.602 37.841 1.00 60.97 78 PRO A C 1
ATOM 593 O O . PRO A 1 78 ? -7.966 4.285 38.933 1.00 60.97 78 PRO A O 1
ATOM 596 N N . LEU A 1 79 ? -6.246 4.300 37.474 1.00 60.97 79 LEU A N 1
ATOM 597 C CA . LEU A 1 79 ? -5.227 3.915 38.442 1.00 60.97 79 LEU A CA 1
ATOM 598 C C . LEU A 1 79 ? -5.068 5.105 39.394 1.00 60.97 79 LEU A C 1
ATOM 600 O O . LEU A 1 79 ? -4.654 6.180 38.955 1.00 60.97 79 LEU A O 1
ATOM 604 N N . PHE A 1 80 ? -5.499 4.913 40.644 1.00 55.91 80 PHE A N 1
ATOM 605 C CA . PHE A 1 80 ? -5.177 5.803 41.759 1.00 55.91 80 PHE A CA 1
ATOM 606 C C . PHE A 1 80 ? -3.666 6.033 41.845 1.00 55.91 80 PHE A C 1
ATOM 608 O O . PHE A 1 80 ? -2.911 5.053 41.634 1.00 55.91 80 PHE A O 1
#

Radius of gyration: 16.16 Å; chains: 1; bounding box: 29×31×53 Å

Sequence (80 aa):
MLSSNGLVTYEISHAISERAALLRAKHGLKTPDAIQLATATHHKADYFLTNDPALKKVKGVKVLVLDDYLLATSECPPLF

Secondary structure (DSSP, 8-state):
-TT-TT-------HHHHHHHHHHHHHHT--HHHHHHHHHHHHTT-SEEEES-GGGGG--SSEEEEGGGG-----------